Protein AF-A0A3N5WPI5-F1 (afdb_monomer_lite)

Secondary structure (DSSP, 8-state):
----------GGGGSSS-S-----------HHHHHHHHHHHHHHHHTT--HHHHHHHTTSHHHHHHS-HHHHHHHHHHHHHHHTTSS-HHHHHHHHHHHHHT--

Radius of gyration: 22.6 Å; chains: 1; bounding box: 56×59×48 Å

Foldseek 3Di:
DDDDDDDDDDPPVPPPPPPPPPPLPLPAQDLVNLLVLLVVLVVCVVVVDDLVRSLVVLVDPVNPVNHDPVSSVSSNVSNVCCSVVVDPSVNSSVVRVCVVVPPD

pLDDT: mean 75.31, std 19.9, range [35.34, 95.25]

Structure (mmCIF, N/CA/C/O backbone):
data_AF-A0A3N5WPI5-F1
#
_entry.id   AF-A0A3N5WPI5-F1
#
loop_
_atom_site.group_PDB
_atom_site.id
_atom_site.type_symbol
_atom_site.label_atom_id
_atom_site.label_alt_id
_atom_site.label_comp_id
_atom_site.label_asym_id
_atom_site.label_entity_id
_atom_site.label_seq_id
_atom_site.pdbx_PDB_ins_code
_atom_site.Cartn_x
_atom_site.Cartn_y
_atom_site.Cartn_z
_atom_site.occupancy
_atom_site.B_iso_or_equiv
_atom_site.auth_seq_id
_atom_site.auth_comp_id
_atom_site.auth_asym_id
_atom_site.auth_atom_id
_atom_site.pdbx_PDB_model_num
ATOM 1 N N . MET A 1 1 ? 45.739 -51.027 21.974 1.00 44.66 1 MET A N 1
ATOM 2 C CA . MET A 1 1 ? 44.572 -50.707 22.824 1.00 44.66 1 MET A CA 1
ATOM 3 C C . MET A 1 1 ? 44.197 -49.248 22.546 1.00 44.66 1 MET A C 1
ATOM 5 O O . MET A 1 1 ? 44.781 -48.370 23.149 1.00 44.66 1 MET A O 1
ATOM 9 N N . LEU A 1 2 ? 43.413 -48.872 21.529 1.00 39.50 2 LEU A N 1
ATOM 10 C CA . LEU A 1 2 ? 42.226 -49.528 20.961 1.00 39.50 2 LEU A CA 1
ATOM 11 C C . LEU A 1 2 ? 41.234 -49.894 22.069 1.00 39.50 2 LEU A C 1
ATOM 13 O O . LEU A 1 2 ? 41.377 -50.958 22.658 1.00 39.50 2 LEU A O 1
ATOM 17 N N . LEU A 1 3 ? 40.307 -48.983 22.379 1.00 41.44 3 LEU A N 1
ATOM 18 C CA . LEU A 1 3 ? 38.849 -49.140 22.219 1.00 41.44 3 LEU A CA 1
ATOM 19 C C . LEU A 1 3 ? 38.130 -48.023 23.010 1.00 41.44 3 LEU A C 1
ATOM 21 O O . LEU A 1 3 ? 38.246 -47.930 24.223 1.00 41.44 3 LEU A O 1
ATOM 25 N N . GLN A 1 4 ? 37.514 -47.064 22.315 1.00 48.62 4 GLN A N 1
ATOM 26 C CA . GLN A 1 4 ? 36.062 -47.046 22.057 1.00 48.62 4 GLN A CA 1
ATOM 27 C C . GLN A 1 4 ? 35.205 -46.740 23.296 1.00 48.62 4 GLN A C 1
ATOM 29 O O . GLN A 1 4 ? 34.652 -47.672 23.867 1.00 48.62 4 GLN A O 1
ATOM 34 N N . LEU A 1 5 ? 34.989 -45.461 23.655 1.00 44.22 5 LEU A N 1
ATOM 35 C CA . LEU A 1 5 ? 33.743 -45.075 24.349 1.00 44.22 5 LEU A CA 1
ATOM 36 C C . LEU A 1 5 ? 33.471 -43.559 24.421 1.00 44.22 5 LEU A C 1
ATOM 38 O O . LEU A 1 5 ? 33.571 -42.935 25.471 1.00 44.22 5 LEU A O 1
ATOM 42 N N . LYS A 1 6 ? 33.059 -42.961 23.305 1.00 42.78 6 LYS A N 1
ATOM 43 C CA . LYS A 1 6 ? 32.152 -41.792 23.283 1.00 42.78 6 LYS A CA 1
ATOM 44 C C . LYS A 1 6 ? 31.652 -41.646 21.845 1.00 42.78 6 LYS A C 1
ATOM 46 O O . LYS A 1 6 ? 32.134 -40.839 21.070 1.00 42.78 6 LYS A O 1
ATOM 51 N N . ARG A 1 7 ? 30.931 -42.653 21.342 1.00 45.94 7 ARG A N 1
ATOM 52 C CA . ARG A 1 7 ? 29.460 -42.706 21.417 1.00 45.94 7 ARG A CA 1
ATOM 53 C C . ARG A 1 7 ? 28.869 -41.343 21.050 1.00 45.94 7 ARG A C 1
ATOM 55 O O . ARG A 1 7 ? 28.839 -40.452 21.884 1.00 45.94 7 ARG A O 1
ATOM 62 N N . MET A 1 8 ? 28.417 -41.260 19.798 1.00 54.25 8 MET A N 1
ATOM 63 C CA . MET A 1 8 ? 27.366 -40.366 19.315 1.00 54.25 8 MET A CA 1
ATOM 64 C C . MET A 1 8 ? 27.407 -38.939 19.863 1.00 54.25 8 MET A C 1
ATOM 66 O O . MET A 1 8 ? 26.753 -38.650 20.855 1.00 54.25 8 MET A O 1
ATOM 70 N N . LEU A 1 9 ? 28.043 -38.019 19.143 1.00 47.34 9 LEU A N 1
ATOM 71 C CA . LEU A 1 9 ? 27.575 -36.636 19.140 1.00 47.34 9 LEU A CA 1
ATOM 72 C C . LEU A 1 9 ? 27.660 -36.085 17.711 1.00 47.34 9 LEU A C 1
ATOM 74 O O . LEU A 1 9 ? 28.691 -35.607 17.257 1.00 47.34 9 LEU A O 1
ATOM 78 N N . CYS A 1 10 ? 26.528 -36.237 17.027 1.00 42.38 10 CYS A N 1
ATOM 79 C CA . CYS A 1 10 ? 25.962 -35.329 16.037 1.00 42.38 10 CYS A CA 1
ATOM 80 C C . CYS A 1 10 ? 26.803 -34.920 14.806 1.00 42.38 10 CYS A C 1
ATOM 82 O O . CYS A 1 10 ? 27.668 -34.053 14.907 1.00 42.38 10 CYS A O 1
ATOM 84 N N . PRO A 1 11 ? 26.409 -35.351 13.588 1.00 44.28 11 PRO A N 1
ATOM 85 C CA . PRO A 1 11 ? 26.909 -34.804 12.321 1.00 44.28 11 PRO A CA 1
ATOM 86 C C . PRO A 1 11 ? 26.332 -33.398 12.018 1.00 44.28 11 PRO A C 1
ATOM 88 O O . PRO A 1 11 ? 26.183 -33.007 10.866 1.00 44.28 11 PRO A O 1
ATOM 91 N N . VAL A 1 12 ? 25.981 -32.622 13.050 1.00 51.00 12 VAL A N 1
ATOM 92 C CA . VAL A 1 12 ? 25.287 -31.322 12.939 1.00 51.00 12 VAL A CA 1
ATOM 93 C C . VAL A 1 12 ? 26.267 -30.171 12.666 1.00 51.00 12 VAL A C 1
ATOM 95 O O . VAL A 1 12 ? 25.860 -29.077 12.295 1.00 51.00 12 VAL A O 1
ATOM 98 N N . ALA A 1 13 ? 27.577 -30.415 12.756 1.00 46.97 13 ALA A N 1
ATOM 99 C CA . ALA A 1 13 ? 28.590 -29.395 12.485 1.00 46.97 13 ALA A CA 1
ATOM 100 C C . ALA A 1 13 ? 28.777 -29.074 10.986 1.00 46.97 13 ALA A C 1
ATOM 102 O O . ALA A 1 13 ? 29.456 -28.105 10.660 1.00 46.97 13 ALA A O 1
ATOM 103 N N . MET A 1 14 ? 28.174 -29.842 10.067 1.00 44.16 14 MET A N 1
ATOM 104 C CA . MET A 1 14 ? 28.376 -29.670 8.618 1.00 44.16 14 MET A CA 1
ATOM 105 C C . MET A 1 14 ? 27.198 -29.005 7.882 1.00 44.16 14 MET A C 1
ATOM 107 O O . MET A 1 14 ? 27.234 -28.894 6.661 1.00 44.16 14 MET A O 1
ATOM 111 N N . LEU A 1 15 ? 26.173 -28.523 8.601 1.00 46.25 15 LEU A N 1
ATOM 112 C CA . LEU A 1 15 ? 25.037 -27.784 8.018 1.00 46.25 15 LEU A CA 1
ATOM 113 C C . LEU A 1 15 ? 25.045 -26.275 8.329 1.00 46.25 15 LEU A C 1
ATOM 115 O O . LEU A 1 15 ? 24.060 -25.590 8.080 1.00 46.25 15 LEU A O 1
ATOM 119 N N . ALA A 1 16 ? 26.146 -25.743 8.867 1.00 47.47 16 ALA A N 1
ATOM 120 C CA . ALA A 1 16 ? 26.264 -24.328 9.238 1.00 47.47 16 ALA A CA 1
ATOM 121 C C . ALA A 1 16 ? 26.993 -23.456 8.191 1.00 47.47 16 ALA A C 1
ATOM 123 O O . ALA A 1 16 ? 27.102 -22.250 8.376 1.00 47.47 16 ALA A O 1
ATOM 124 N N . ALA A 1 17 ? 27.480 -24.036 7.087 1.00 48.50 17 ALA A N 1
ATOM 125 C CA . ALA A 1 17 ? 28.319 -23.334 6.104 1.00 48.50 17 ALA A CA 1
ATOM 126 C C . ALA A 1 17 ? 27.607 -22.966 4.782 1.00 48.50 17 ALA A C 1
ATOM 128 O O . ALA A 1 17 ? 28.254 -22.491 3.855 1.00 48.50 17 ALA A O 1
ATOM 129 N N . LEU A 1 18 ? 26.288 -23.179 4.680 1.00 47.28 18 LEU A N 1
ATOM 130 C CA . LEU A 1 18 ? 25.501 -22.940 3.455 1.00 47.28 18 LEU A CA 1
ATOM 131 C C . LEU A 1 18 ? 24.360 -21.924 3.614 1.00 47.28 18 LEU A C 1
ATOM 133 O O . LEU A 1 18 ? 23.620 -21.687 2.663 1.00 47.28 18 LEU A O 1
ATOM 137 N N . LEU A 1 19 ? 24.249 -21.255 4.765 1.00 50.69 19 LEU A N 1
ATOM 138 C CA . LEU A 1 19 ? 23.507 -19.996 4.842 1.00 50.69 19 LEU A CA 1
ATOM 139 C C . LEU A 1 19 ? 24.429 -18.892 4.338 1.00 50.69 19 LEU A C 1
ATOM 141 O O . LEU A 1 19 ? 25.068 -18.171 5.104 1.00 50.69 19 LEU A O 1
ATOM 145 N N . GLY A 1 20 ? 24.544 -18.857 3.009 1.00 46.91 20 GLY A N 1
ATOM 146 C CA . GLY A 1 20 ? 25.212 -17.805 2.271 1.00 46.91 20 GLY A CA 1
ATOM 147 C C . GLY A 1 20 ? 24.790 -16.448 2.807 1.00 46.91 20 GLY A C 1
ATOM 148 O O . GLY A 1 20 ? 23.635 -16.243 3.177 1.00 46.91 20 GLY A O 1
ATOM 149 N N . ALA A 1 21 ? 25.769 -15.554 2.866 1.00 44.34 21 ALA A N 1
ATOM 150 C CA . ALA A 1 21 ? 25.596 -14.148 3.142 1.00 44.34 21 ALA A CA 1
ATOM 151 C C . ALA A 1 21 ? 24.318 -13.628 2.468 1.00 44.34 21 ALA A C 1
ATOM 153 O O . ALA A 1 21 ? 24.306 -13.324 1.275 1.00 44.34 21 ALA A O 1
ATOM 154 N N . ALA A 1 22 ? 23.243 -13.507 3.248 1.00 45.50 22 ALA A N 1
ATOM 155 C CA . ALA A 1 22 ? 22.131 -12.638 2.928 1.00 45.50 22 ALA A CA 1
ATOM 156 C C . ALA A 1 22 ? 22.658 -11.219 3.132 1.00 45.50 22 ALA A C 1
ATOM 158 O O . ALA A 1 22 ? 22.366 -10.538 4.112 1.00 45.50 22 ALA A O 1
ATOM 159 N N . VAL A 1 23 ? 23.512 -10.793 2.200 1.00 43.38 23 VAL A N 1
ATOM 160 C CA . VAL A 1 23 ? 23.639 -9.383 1.872 1.00 43.38 23 VAL A CA 1
ATOM 161 C C . VAL A 1 23 ? 22.196 -8.905 1.736 1.00 43.38 23 VAL A C 1
ATOM 163 O O . VAL A 1 23 ? 21.432 -9.567 1.021 1.00 43.38 23 VAL A O 1
ATOM 166 N N . PRO A 1 24 ? 21.767 -7.830 2.416 1.00 42.09 24 PRO A N 1
ATOM 167 C CA . PRO A 1 24 ? 20.499 -7.223 2.087 1.00 42.09 24 PRO A CA 1
ATOM 168 C C . PRO A 1 24 ? 20.708 -6.624 0.697 1.00 42.09 24 PRO A C 1
ATOM 170 O O . PRO A 1 24 ? 21.049 -5.455 0.537 1.00 42.09 24 PRO A O 1
ATOM 173 N N . ALA A 1 25 ? 20.567 -7.451 -0.338 1.00 44.16 25 ALA A N 1
ATOM 174 C CA . ALA A 1 25 ? 20.141 -6.968 -1.623 1.00 44.16 25 ALA A CA 1
ATOM 175 C C . ALA A 1 25 ? 18.851 -6.236 -1.283 1.00 44.16 25 ALA A C 1
ATOM 177 O O . ALA A 1 25 ? 17.891 -6.866 -0.839 1.00 44.16 25 ALA A O 1
ATOM 178 N N . ARG A 1 26 ? 18.892 -4.900 -1.340 1.00 49.00 26 ARG A N 1
ATOM 179 C CA . ARG A 1 26 ? 17.697 -4.065 -1.295 1.00 49.00 26 ARG A CA 1
ATOM 180 C C . ARG A 1 26 ? 16.793 -4.633 -2.373 1.00 49.00 26 ARG A C 1
ATOM 182 O O . ARG A 1 26 ? 17.062 -4.442 -3.556 1.00 49.00 26 ARG A O 1
ATOM 189 N N . ALA A 1 27 ? 15.873 -5.491 -1.950 1.00 54.72 27 ALA A N 1
ATOM 190 C CA . ALA A 1 27 ? 15.057 -6.263 -2.852 1.00 54.72 27 ALA A CA 1
ATOM 191 C C . ALA A 1 27 ? 14.164 -5.234 -3.515 1.00 54.72 27 ALA A C 1
ATOM 193 O O . ALA A 1 27 ? 13.347 -4.613 -2.840 1.00 54.72 27 ALA A O 1
ATOM 194 N N . GLU A 1 28 ? 14.411 -5.006 -4.800 1.00 70.81 28 GLU A N 1
ATOM 195 C CA . GLU A 1 28 ? 13.603 -4.111 -5.605 1.00 70.81 28 GLU A CA 1
ATOM 196 C C . GLU A 1 28 ? 12.135 -4.491 -5.396 1.00 70.81 28 GLU A C 1
ATOM 198 O O . GLU A 1 28 ? 11.785 -5.668 -5.534 1.00 70.81 28 GLU A O 1
ATOM 203 N N . LEU A 1 29 ? 11.302 -3.519 -5.018 1.00 83.75 29 LEU A N 1
ATOM 204 C CA . LEU A 1 29 ? 9.910 -3.737 -4.638 1.00 83.75 29 LEU A CA 1
ATOM 205 C C . LEU A 1 29 ? 9.215 -4.615 -5.682 1.00 83.75 29 LEU A C 1
ATOM 207 O O . LEU A 1 29 ? 9.084 -4.233 -6.854 1.00 83.75 29 LEU A O 1
ATOM 211 N N . THR A 1 30 ? 8.799 -5.814 -5.278 1.00 88.25 30 THR A N 1
ATOM 212 C CA . THR A 1 30 ? 8.114 -6.744 -6.180 1.00 88.25 30 THR A CA 1
ATOM 213 C C . THR A 1 30 ? 6.617 -6.449 -6.222 1.00 88.25 30 THR A C 1
ATOM 215 O O . THR A 1 30 ? 6.066 -5.817 -5.316 1.00 88.25 30 THR A O 1
ATOM 218 N N . CYS A 1 31 ? 5.933 -6.900 -7.274 1.00 88.94 31 CYS A N 1
ATOM 219 C CA . CYS A 1 31 ? 4.488 -6.698 -7.375 1.00 88.94 31 CYS A CA 1
ATOM 220 C C . CYS A 1 31 ? 3.738 -7.449 -6.272 1.00 88.94 31 CYS A C 1
ATOM 222 O O . CYS A 1 31 ? 2.771 -6.929 -5.724 1.00 88.94 31 CYS A O 1
ATOM 224 N N . GLU A 1 32 ? 4.238 -8.614 -5.866 1.00 88.62 32 GLU A N 1
ATOM 225 C CA . GLU A 1 32 ? 3.715 -9.387 -4.741 1.00 88.62 32 GLU A CA 1
ATOM 226 C C . GLU A 1 32 ? 3.860 -8.612 -3.427 1.00 88.62 32 GLU A C 1
ATOM 228 O O . GLU A 1 32 ? 2.929 -8.582 -2.627 1.00 88.62 32 GLU A O 1
ATOM 233 N N . GLN A 1 33 ? 4.994 -7.936 -3.213 1.00 89.00 33 GLN A N 1
ATOM 234 C CA . GLN A 1 33 ? 5.212 -7.099 -2.029 1.00 89.00 33 GLN A CA 1
ATOM 235 C C . GLN A 1 33 ? 4.311 -5.859 -2.023 1.00 89.00 33 GLN A C 1
ATOM 237 O O . GLN A 1 33 ? 3.798 -5.478 -0.968 1.00 89.00 33 GLN A O 1
ATOM 242 N N . LEU A 1 34 ? 4.083 -5.245 -3.187 1.00 89.44 34 LEU A N 1
ATOM 243 C CA . LEU A 1 34 ? 3.170 -4.110 -3.328 1.00 89.44 34 LEU A CA 1
ATOM 244 C C . LEU A 1 34 ? 1.718 -4.529 -3.039 1.00 89.44 34 LEU A C 1
ATOM 246 O O . LEU A 1 34 ? 1.024 -3.867 -2.267 1.00 89.44 34 LEU A O 1
ATOM 250 N N . VAL A 1 35 ? 1.289 -5.665 -3.594 1.00 90.69 35 VAL A N 1
ATOM 251 C CA . VAL A 1 35 ? -0.032 -6.266 -3.357 1.00 90.69 35 VAL A CA 1
ATOM 252 C C . VAL A 1 35 ? -0.212 -6.649 -1.890 1.00 90.69 35 VAL A C 1
ATOM 254 O O . VAL A 1 35 ? -1.224 -6.291 -1.291 1.00 90.69 35 VAL A O 1
ATOM 257 N N . ALA A 1 36 ? 0.775 -7.313 -1.284 1.00 90.69 36 ALA A N 1
ATOM 258 C CA . ALA A 1 36 ? 0.738 -7.677 0.130 1.00 90.69 36 ALA A CA 1
ATOM 259 C C . ALA A 1 36 ? 0.634 -6.436 1.030 1.00 90.69 36 ALA A C 1
ATOM 261 O O . ALA A 1 36 ? -0.130 -6.428 1.995 1.00 90.69 36 ALA A O 1
ATOM 262 N N . SER A 1 37 ? 1.350 -5.362 0.683 1.00 90.06 37 SER A N 1
ATOM 263 C CA . SER A 1 37 ? 1.272 -4.089 1.409 1.00 90.06 37 SER A CA 1
ATOM 264 C C . SER A 1 37 ?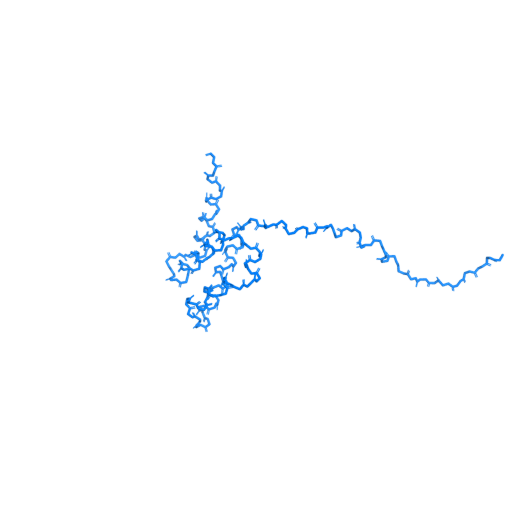 -0.124 -3.469 1.302 1.00 90.06 37 SER A C 1
ATOM 266 O O . SER A 1 37 ? -0.692 -3.063 2.314 1.00 90.06 37 SER A O 1
ATOM 268 N N . ALA A 1 38 ? -0.717 -3.457 0.104 1.00 90.69 38 ALA A N 1
ATOM 269 C CA . ALA A 1 38 ? -2.081 -2.972 -0.104 1.00 90.69 38 ALA A CA 1
ATOM 270 C C . ALA A 1 38 ? -3.124 -3.791 0.676 1.00 90.69 38 ALA A C 1
ATOM 272 O O . ALA A 1 38 ? -3.994 -3.223 1.337 1.00 90.69 38 ALA A O 1
ATOM 273 N N . GLN A 1 39 ? -3.006 -5.122 0.667 1.00 92.00 39 GLN A N 1
ATOM 274 C CA . GLN A 1 39 ? -3.874 -6.015 1.443 1.00 92.00 39 GLN A CA 1
ATOM 275 C C . GLN A 1 39 ? -3.756 -5.768 2.950 1.00 92.00 39 GLN A C 1
ATOM 277 O O . GLN A 1 39 ? -4.774 -5.724 3.640 1.00 92.00 39 GLN A O 1
ATOM 282 N N . ALA A 1 40 ? -2.541 -5.559 3.463 1.00 91.44 40 ALA A N 1
ATOM 283 C CA . ALA A 1 40 ? -2.335 -5.206 4.865 1.00 91.44 40 ALA A CA 1
ATOM 284 C C . ALA A 1 40 ? -3.018 -3.872 5.221 1.00 91.44 40 ALA A C 1
ATOM 286 O O . ALA A 1 40 ? -3.663 -3.767 6.265 1.00 91.44 40 ALA A O 1
ATOM 287 N N . GLY A 1 41 ? -2.948 -2.876 4.333 1.00 90.69 41 GLY A N 1
ATOM 288 C CA . GLY A 1 41 ? -3.650 -1.604 4.507 1.00 90.69 41 GLY A CA 1
ATOM 289 C C . GLY A 1 41 ? -5.173 -1.728 4.504 1.00 90.69 41 GLY A C 1
ATOM 290 O O . GLY A 1 41 ? -5.836 -1.121 5.344 1.00 90.69 41 GLY A O 1
ATOM 291 N N . ILE A 1 42 ? -5.729 -2.555 3.615 1.00 91.69 42 ILE A N 1
ATOM 292 C CA . ILE A 1 42 ? -7.164 -2.876 3.605 1.00 91.69 42 ILE A CA 1
ATOM 293 C C . ILE A 1 42 ? -7.563 -3.586 4.900 1.00 91.69 42 ILE A C 1
ATOM 295 O O . ILE A 1 42 ? -8.542 -3.200 5.528 1.00 91.69 42 ILE A O 1
ATOM 299 N N . ALA A 1 43 ? -6.774 -4.555 5.368 1.00 93.06 43 ALA A N 1
ATOM 300 C CA . ALA A 1 43 ? -7.058 -5.249 6.622 1.00 93.06 43 ALA A CA 1
ATOM 301 C C . ALA A 1 43 ? -7.077 -4.295 7.830 1.00 93.06 43 ALA A C 1
ATOM 303 O O . ALA A 1 43 ? -7.851 -4.497 8.765 1.00 93.06 43 ALA A O 1
ATOM 304 N N . LEU A 1 44 ? -6.244 -3.249 7.824 1.00 92.69 44 LEU A N 1
ATOM 305 C CA . LEU A 1 44 ? -6.283 -2.190 8.833 1.00 92.69 44 LEU A CA 1
ATOM 306 C C . LEU A 1 44 ? -7.531 -1.310 8.686 1.00 92.69 44 LEU A C 1
ATOM 308 O O . LEU A 1 44 ? -8.198 -1.042 9.687 1.00 92.69 44 LEU A O 1
ATOM 312 N N . ARG A 1 45 ? -7.885 -0.905 7.460 1.00 92.69 45 ARG A N 1
ATOM 313 C CA . ARG A 1 45 ? -9.125 -0.163 7.172 1.00 92.69 45 ARG A CA 1
ATOM 314 C C . ARG A 1 45 ? -10.354 -0.909 7.675 1.00 92.69 45 ARG A C 1
ATOM 316 O O . ARG A 1 45 ? -11.192 -0.324 8.351 1.00 92.69 45 ARG A O 1
ATOM 323 N N . ASP A 1 46 ? -10.437 -2.200 7.379 1.00 93.38 46 ASP A N 1
ATOM 324 C CA . ASP A 1 46 ? -11.576 -3.046 7.733 1.00 93.38 46 ASP A CA 1
ATOM 325 C C . ASP A 1 46 ? -11.689 -3.237 9.262 1.00 93.38 46 ASP A C 1
ATOM 327 O O . ASP A 1 46 ? -12.757 -3.557 9.778 1.00 93.38 46 ASP A O 1
ATOM 331 N N . ARG A 1 47 ? -10.610 -2.964 10.012 1.00 95.25 47 ARG A N 1
ATOM 332 C CA . ARG A 1 47 ? -10.593 -2.878 11.486 1.00 95.25 47 ARG A CA 1
ATOM 333 C C . ARG A 1 47 ? -10.899 -1.473 12.026 1.00 95.25 47 ARG A C 1
ATOM 335 O O . ARG A 1 47 ? -10.801 -1.254 13.230 1.00 95.25 47 ARG A O 1
ATOM 342 N N . GLY A 1 48 ? -11.243 -0.523 11.160 1.00 94.94 48 GLY A N 1
ATOM 343 C CA . GLY A 1 48 ? -11.557 0.861 11.516 1.00 94.94 48 GLY A CA 1
ATOM 344 C C . GLY A 1 48 ? -10.356 1.809 11.550 1.00 94.94 48 GLY A C 1
ATOM 345 O O . GLY A 1 48 ? -10.496 2.930 12.038 1.00 94.94 48 GLY A O 1
ATOM 346 N N . ALA A 1 49 ? -9.180 1.405 11.054 1.00 94.94 49 ALA A N 1
ATOM 347 C CA . ALA A 1 49 ? -8.041 2.315 10.968 1.00 94.94 49 ALA A CA 1
ATOM 348 C C . ALA A 1 49 ? -8.277 3.400 9.907 1.00 94.94 49 ALA A C 1
ATOM 350 O O . ALA A 1 49 ? -8.726 3.135 8.790 1.00 94.94 49 ALA A O 1
ATOM 351 N N . SER A 1 50 ? -7.912 4.634 10.243 1.00 95.12 50 SER A N 1
ATOM 352 C CA . SER A 1 50 ? -7.882 5.748 9.296 1.00 95.12 50 SER A CA 1
ATOM 353 C C . SER A 1 50 ? -6.741 5.599 8.286 1.00 95.12 50 SER A C 1
ATOM 355 O O . SER A 1 50 ? -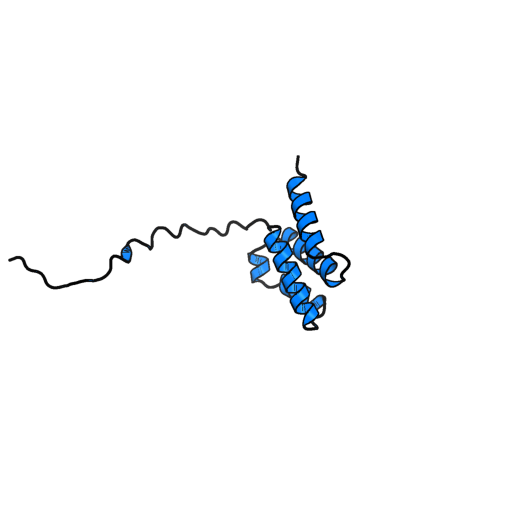5.715 4.977 8.567 1.00 95.12 50 SER A O 1
ATOM 357 N N . ILE A 1 51 ? -6.865 6.258 7.130 1.00 92.81 51 ILE A N 1
ATOM 358 C CA . ILE A 1 51 ? -5.797 6.287 6.121 1.00 92.81 51 ILE A CA 1
ATOM 359 C C . ILE A 1 51 ? -4.474 6.817 6.691 1.00 92.81 51 ILE A C 1
ATOM 361 O O . ILE A 1 51 ? -3.415 6.306 6.350 1.00 92.81 51 ILE A O 1
ATOM 365 N N . GLY A 1 52 ? -4.515 7.792 7.605 1.00 93.25 52 GLY A N 1
ATOM 366 C CA . GLY A 1 52 ? -3.312 8.312 8.260 1.00 93.25 52 GLY A CA 1
ATOM 367 C C . GLY A 1 52 ? -2.590 7.243 9.082 1.00 93.25 52 GLY A C 1
ATOM 368 O O . GLY A 1 52 ? -1.373 7.122 8.992 1.00 93.25 52 GLY A O 1
ATOM 369 N N . GLN A 1 53 ? -3.338 6.414 9.817 1.00 93.19 53 GLN A N 1
ATOM 370 C CA . GLN A 1 53 ? -2.773 5.288 10.567 1.00 93.19 53 GLN A CA 1
ATOM 371 C C . GLN A 1 53 ? -2.193 4.224 9.631 1.00 93.19 53 GLN A C 1
ATOM 373 O O . GLN A 1 53 ? -1.098 3.734 9.879 1.00 93.19 53 GLN A O 1
ATOM 378 N N . VAL A 1 54 ? -2.879 3.912 8.528 1.00 92.69 54 VAL A N 1
ATOM 379 C CA . VAL A 1 54 ? -2.380 2.965 7.518 1.00 92.69 54 VAL A CA 1
ATOM 380 C C . VAL A 1 54 ? -1.094 3.470 6.858 1.00 92.69 54 VAL A C 1
ATOM 382 O O . VAL A 1 54 ? -0.151 2.706 6.671 1.00 92.69 54 VAL A O 1
ATOM 385 N N . LEU A 1 55 ? -1.018 4.758 6.522 1.00 92.25 55 LEU A N 1
ATOM 386 C CA . LEU A 1 55 ? 0.178 5.339 5.911 1.00 92.25 55 LEU A CA 1
ATOM 387 C C . LEU A 1 55 ? 1.341 5.442 6.901 1.00 92.25 55 LEU A C 1
ATOM 389 O O . LEU A 1 55 ? 2.478 5.207 6.495 1.00 92.25 55 LEU A O 1
ATOM 393 N N . ALA A 1 56 ? 1.074 5.709 8.181 1.00 92.12 56 ALA A N 1
ATOM 394 C CA . ALA A 1 56 ? 2.099 5.726 9.225 1.00 92.12 56 ALA A CA 1
ATOM 395 C C . ALA A 1 56 ? 2.818 4.372 9.364 1.00 92.12 56 ALA A C 1
ATOM 397 O O . ALA A 1 56 ? 4.012 4.337 9.662 1.00 92.12 56 ALA A O 1
ATOM 398 N N . GLU A 1 57 ? 2.144 3.255 9.066 1.00 88.00 57 GLU A N 1
ATOM 399 C CA . GLU A 1 57 ? 2.789 1.938 9.032 1.00 88.00 57 GLU A CA 1
ATOM 400 C C . GLU A 1 57 ? 3.928 1.887 8.009 1.00 88.00 57 GLU A C 1
ATOM 402 O O . GLU A 1 57 ? 4.968 1.307 8.303 1.00 88.00 57 GLU A O 1
ATOM 407 N N . THR A 1 58 ? 3.795 2.575 6.867 1.00 85.25 58 THR A N 1
ATOM 408 C CA . THR A 1 58 ? 4.849 2.675 5.833 1.00 85.25 58 THR A CA 1
ATOM 409 C C . THR A 1 58 ? 6.044 3.534 6.244 1.00 85.25 58 THR A C 1
ATOM 411 O O . THR A 1 58 ? 7.065 3.557 5.557 1.00 85.25 58 THR A O 1
ATOM 414 N N . GLU A 1 59 ? 5.923 4.279 7.342 1.00 84.44 59 GLU A N 1
ATOM 415 C CA . GLU A 1 59 ? 6.961 5.179 7.852 1.00 84.44 59 GLU A CA 1
ATOM 416 C C . GLU A 1 59 ? 7.804 4.546 8.957 1.00 84.44 59 GLU A C 1
ATOM 418 O O . GLU A 1 59 ? 8.806 5.133 9.380 1.00 84.44 59 GLU A O 1
ATOM 423 N N . LYS A 1 60 ? 7.439 3.335 9.394 1.00 86.94 60 LYS A N 1
ATOM 424 C CA . LYS A 1 60 ? 8.196 2.573 10.385 1.00 86.94 60 LYS A CA 1
ATOM 425 C C . LYS A 1 60 ? 9.620 2.309 9.903 1.00 86.94 60 LYS A C 1
ATOM 427 O O . LYS A 1 60 ? 9.854 2.003 8.733 1.00 86.94 60 LYS A O 1
ATOM 432 N N . SER A 1 61 ? 10.570 2.395 10.835 1.00 77.44 61 SER A N 1
ATOM 433 C CA . SER A 1 61 ? 12.008 2.264 10.567 1.00 77.44 61 SER A CA 1
ATOM 434 C C . SER A 1 61 ? 12.354 0.981 9.807 1.00 77.44 61 SER A C 1
ATOM 436 O O . SER A 1 61 ? 13.131 1.033 8.863 1.00 77.44 61 SER A O 1
ATOM 438 N N . GLU A 1 62 ? 11.688 -0.132 10.123 1.00 83.88 62 GLU A N 1
ATOM 439 C CA . GLU A 1 62 ? 11.875 -1.423 9.447 1.00 83.88 62 GLU A CA 1
ATOM 440 C C . GLU A 1 62 ? 11.610 -1.350 7.931 1.00 83.88 62 GLU A C 1
ATOM 442 O O . GLU A 1 62 ? 12.399 -1.844 7.125 1.00 83.88 62 GLU A O 1
ATOM 447 N N . LEU A 1 63 ? 10.533 -0.679 7.511 1.00 82.62 63 LEU A N 1
ATOM 448 C CA . LEU A 1 63 ? 10.225 -0.514 6.089 1.00 82.62 63 LEU A CA 1
ATOM 449 C C . LEU A 1 63 ? 11.154 0.501 5.420 1.00 82.62 63 LEU A C 1
ATOM 451 O O . LEU A 1 63 ? 11.490 0.337 4.249 1.00 82.62 63 LEU A O 1
ATOM 455 N N . ARG A 1 64 ? 11.618 1.511 6.162 1.00 84.06 64 ARG A N 1
ATOM 456 C CA . ARG A 1 64 ? 12.594 2.500 5.671 1.00 84.06 64 ARG A CA 1
ATOM 457 C C . ARG A 1 64 ? 13.991 1.922 5.470 1.00 84.06 64 ARG A C 1
ATOM 459 O O . ARG A 1 64 ? 14.735 2.420 4.629 1.00 84.06 64 ARG A O 1
ATOM 466 N N . GLU A 1 65 ? 14.348 0.895 6.228 1.00 85.56 65 GLU A N 1
ATOM 467 C CA . GLU A 1 65 ? 15.592 0.146 6.043 1.00 85.56 65 GLU A CA 1
ATOM 468 C C . GLU A 1 65 ? 15.486 -0.837 4.873 1.00 85.56 65 GLU A C 1
ATOM 470 O O . GLU A 1 65 ? 16.456 -1.036 4.135 1.00 85.56 65 GLU A O 1
ATOM 475 N N . ARG A 1 66 ? 14.294 -1.416 4.677 1.00 83.06 66 ARG A N 1
ATOM 476 C CA . ARG A 1 66 ? 14.028 -2.438 3.660 1.00 83.06 66 ARG A CA 1
ATOM 477 C C . ARG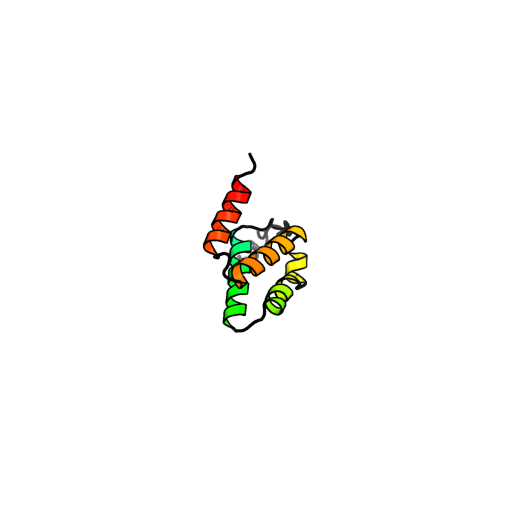 A 1 66 ? 13.806 -1.880 2.254 1.00 83.06 66 ARG A C 1
ATOM 479 O O . ARG A 1 66 ? 14.228 -2.521 1.295 1.00 83.06 66 ARG A O 1
ATOM 486 N N . PHE A 1 67 ? 13.171 -0.717 2.136 1.00 85.62 67 PHE A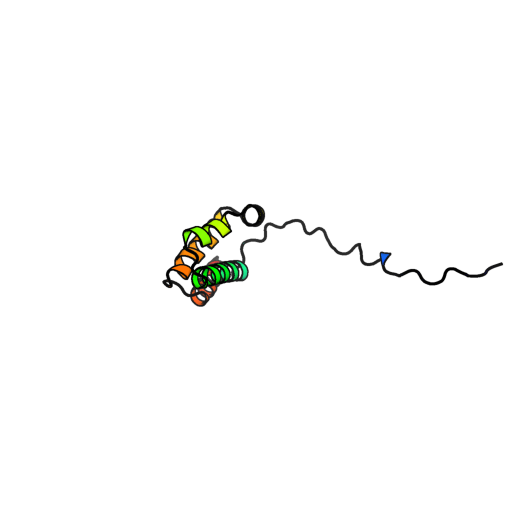 N 1
ATOM 487 C CA . PHE A 1 67 ? 12.756 -0.128 0.862 1.00 85.62 67 PHE A CA 1
ATOM 488 C C . PHE A 1 67 ? 13.385 1.240 0.620 1.00 85.62 67 PHE A C 1
ATOM 490 O O . PHE A 1 67 ? 13.661 2.016 1.539 1.00 85.62 67 PHE A O 1
ATOM 497 N N . ARG A 1 68 ? 13.581 1.566 -0.654 1.00 87.75 68 ARG A N 1
ATOM 498 C CA . ARG A 1 68 ? 14.004 2.894 -1.082 1.00 87.75 68 ARG A CA 1
ATOM 499 C C . ARG A 1 68 ? 12.865 3.914 -0.937 1.00 87.75 68 ARG A C 1
ATOM 501 O O . ARG A 1 68 ? 11.691 3.547 -0.976 1.00 87.75 68 ARG A O 1
ATOM 508 N N . PRO A 1 69 ? 13.179 5.218 -0.851 1.00 87.25 69 PRO A N 1
ATOM 509 C CA . PRO A 1 69 ? 12.158 6.263 -0.768 1.00 87.25 69 PRO A CA 1
ATOM 510 C C . PRO A 1 69 ? 11.139 6.244 -1.918 1.00 87.25 69 PRO A C 1
ATOM 512 O O . PRO A 1 69 ? 9.957 6.488 -1.689 1.00 87.25 69 PRO A O 1
ATOM 515 N N . ASP A 1 70 ? 11.576 5.932 -3.140 1.00 87.50 70 ASP A N 1
ATOM 516 C CA . ASP A 1 70 ? 10.712 5.816 -4.319 1.00 87.50 70 ASP A CA 1
ATOM 517 C C . ASP A 1 70 ? 9.774 4.601 -4.251 1.00 87.50 70 ASP A C 1
ATOM 519 O O . ASP A 1 70 ? 8.599 4.699 -4.604 1.00 87.50 70 ASP A O 1
ATOM 523 N N . GLU A 1 71 ? 10.251 3.483 -3.710 1.00 88.38 71 GLU A N 1
ATOM 524 C CA . GLU A 1 71 ? 9.448 2.278 -3.481 1.00 88.38 71 GLU A CA 1
ATOM 525 C C . GLU A 1 71 ? 8.400 2.510 -2.390 1.00 88.38 71 GLU A C 1
ATOM 527 O O . GLU A 1 71 ? 7.232 2.161 -2.559 1.00 88.38 71 GLU A O 1
ATOM 532 N N . LEU A 1 72 ? 8.782 3.186 -1.303 1.00 89.69 72 LEU A N 1
ATOM 533 C CA . LEU A 1 72 ? 7.849 3.595 -0.252 1.00 89.69 72 LEU A CA 1
ATOM 534 C C . LEU A 1 72 ? 6.781 4.554 -0.781 1.00 89.69 72 LEU A C 1
ATOM 536 O O . LEU A 1 72 ? 5.613 4.432 -0.413 1.00 89.69 72 LEU A O 1
ATOM 540 N N . ALA A 1 73 ? 7.146 5.486 -1.666 1.00 90.75 73 ALA A N 1
ATOM 541 C CA . ALA A 1 73 ? 6.174 6.353 -2.326 1.00 90.75 73 ALA A CA 1
ATOM 542 C C . ALA A 1 73 ? 5.179 5.541 -3.173 1.00 90.75 73 ALA A C 1
ATOM 544 O O . ALA A 1 73 ? 3.979 5.823 -3.149 1.00 90.75 73 ALA A O 1
ATOM 545 N N . MET A 1 74 ? 5.656 4.495 -3.854 1.00 88.88 74 MET A N 1
ATOM 546 C CA . MET A 1 74 ? 4.819 3.575 -4.628 1.00 88.88 74 MET A CA 1
ATOM 547 C C . MET A 1 74 ? 3.845 2.797 -3.730 1.00 88.88 74 MET A C 1
ATOM 549 O O . MET A 1 74 ? 2.650 2.749 -4.021 1.00 88.88 74 MET A O 1
ATOM 553 N N . ILE A 1 75 ? 4.322 2.276 -2.593 1.00 91.12 75 ILE A N 1
ATOM 554 C CA . ILE A 1 75 ? 3.484 1.601 -1.588 1.00 91.12 75 ILE A CA 1
ATOM 555 C C . ILE A 1 75 ? 2.414 2.554 -1.045 1.00 91.12 75 ILE A C 1
ATOM 557 O O . ILE A 1 75 ? 1.236 2.202 -1.014 1.00 91.12 75 ILE A O 1
ATOM 561 N N . ARG A 1 76 ? 2.785 3.781 -0.657 1.00 91.88 76 ARG A N 1
ATOM 562 C CA . ARG A 1 76 ? 1.826 4.783 -0.155 1.00 91.88 76 ARG A CA 1
ATOM 563 C C . ARG A 1 76 ? 0.763 5.123 -1.189 1.00 91.88 76 ARG A C 1
ATOM 565 O O . ARG A 1 76 ? -0.410 5.227 -0.841 1.00 91.88 76 ARG A O 1
ATOM 572 N N . ARG A 1 77 ? 1.159 5.271 -2.454 1.00 90.50 77 ARG A N 1
ATOM 573 C CA . ARG A 1 77 ? 0.225 5.537 -3.551 1.00 90.50 77 ARG A CA 1
ATOM 574 C C . ARG A 1 77 ? -0.754 4.379 -3.737 1.00 90.50 77 ARG A C 1
ATOM 576 O O . ARG A 1 77 ? -1.954 4.617 -3.824 1.00 90.50 77 ARG A O 1
ATOM 583 N N . ALA A 1 78 ? -0.256 3.144 -3.745 1.00 90.25 78 ALA A N 1
ATOM 584 C CA . ALA A 1 78 ? -1.091 1.950 -3.836 1.00 90.25 78 ALA A CA 1
ATOM 585 C C . ALA A 1 78 ? -2.071 1.842 -2.660 1.00 90.25 78 ALA A C 1
ATOM 587 O O . ALA A 1 78 ? -3.250 1.560 -2.863 1.00 90.25 78 ALA A O 1
ATOM 588 N N . LEU A 1 79 ? -1.612 2.131 -1.440 1.00 92.00 79 LEU A N 1
ATOM 589 C CA . LEU A 1 79 ? -2.459 2.165 -0.250 1.00 92.00 79 LEU A CA 1
ATOM 590 C C . LEU A 1 79 ? -3.564 3.212 -0.363 1.00 92.00 79 LEU A C 1
ATOM 592 O O . LEU A 1 79 ? -4.707 2.898 -0.075 1.00 92.00 79 LEU A O 1
ATOM 596 N N . GLN A 1 80 ? -3.261 4.427 -0.819 1.00 92.50 80 GLN A N 1
ATOM 597 C CA . GLN A 1 80 ? -4.278 5.470 -0.996 1.00 92.50 80 GLN A CA 1
ATOM 598 C C . GLN A 1 80 ? -5.375 5.046 -1.979 1.00 92.50 80 GLN A C 1
ATOM 600 O O . GLN A 1 80 ? -6.554 5.166 -1.657 1.00 92.50 80 GLN A O 1
ATOM 605 N N . LEU A 1 81 ? -4.978 4.517 -3.140 1.00 90.44 81 LEU A N 1
ATOM 606 C CA . LEU A 1 81 ? -5.892 4.095 -4.207 1.00 90.44 81 LEU A CA 1
ATOM 607 C C . LEU A 1 81 ? -6.760 2.894 -3.801 1.00 90.44 81 LEU A C 1
ATOM 609 O O . LEU A 1 81 ? -7.949 2.837 -4.106 1.00 90.44 81 LEU A O 1
ATOM 613 N N . THR A 1 82 ? -6.171 1.933 -3.090 1.00 90.62 82 THR A N 1
ATOM 614 C CA . THR A 1 82 ? -6.889 0.733 -2.637 1.00 90.62 82 THR A CA 1
ATOM 615 C C . THR A 1 82 ? -7.747 0.986 -1.403 1.00 90.62 82 THR A C 1
ATOM 617 O O . THR A 1 82 ? -8.825 0.407 -1.260 1.00 90.62 82 THR A O 1
ATOM 620 N N . PHE A 1 83 ? -7.325 1.899 -0.527 1.00 89.00 83 PHE A N 1
ATOM 621 C CA . PHE A 1 83 ? -8.087 2.287 0.655 1.00 89.00 83 PHE A CA 1
ATOM 622 C C . PHE A 1 83 ? -9.386 3.006 0.283 1.00 89.00 83 PHE A C 1
ATOM 624 O O . PHE A 1 83 ? -10.426 2.687 0.866 1.00 89.00 83 PHE A O 1
ATOM 631 N N . SER A 1 84 ? -9.343 3.925 -0.692 1.00 87.81 84 SER A N 1
ATOM 632 C CA . SER A 1 84 ? -10.528 4.641 -1.194 1.00 87.81 84 SER A CA 1
ATOM 633 C C . SER A 1 84 ? -11.483 3.751 -1.995 1.00 87.81 84 SER A C 1
ATOM 635 O O . SER A 1 84 ? -12.628 4.134 -2.212 1.00 87.81 84 SER A O 1
ATOM 637 N N . GLY A 1 85 ? -11.036 2.561 -2.410 1.00 84.25 85 GLY A N 1
ATOM 638 C CA . GLY A 1 85 ? -11.804 1.663 -3.272 1.00 84.25 85 GLY A CA 1
ATOM 639 C C . GLY A 1 85 ? -11.835 2.096 -4.739 1.00 84.25 85 GLY A C 1
ATOM 640 O O . GLY A 1 85 ? -12.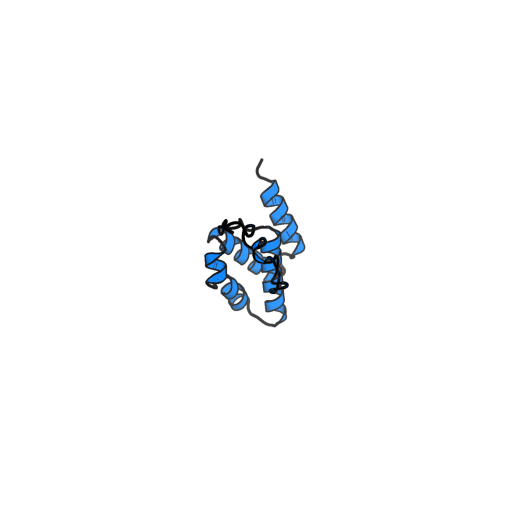534 1.470 -5.528 1.00 84.25 85 GLY A O 1
ATOM 641 N N . GLU A 1 86 ? -11.074 3.129 -5.115 1.00 82.75 86 GLU A N 1
ATOM 642 C CA . GLU A 1 86 ? -10.906 3.558 -6.512 1.00 82.75 86 GLU A CA 1
ATOM 643 C C . GLU A 1 86 ? -10.133 2.531 -7.345 1.00 82.75 86 GLU A C 1
ATOM 645 O O . GLU A 1 86 ? -10.249 2.512 -8.567 1.00 82.75 86 GLU A O 1
ATOM 650 N N . PHE A 1 87 ? -9.333 1.694 -6.682 1.00 83.88 87 PHE A N 1
ATOM 651 C CA . PHE A 1 87 ? -8.527 0.661 -7.312 1.00 83.88 87 PHE A CA 1
ATOM 652 C C . PHE A 1 87 ? -8.601 -0.624 -6.499 1.00 83.88 87 PHE A C 1
ATOM 654 O O . PHE A 1 87 ? -8.340 -0.635 -5.294 1.00 83.88 87 PHE A O 1
ATOM 661 N N . SER A 1 88 ? -8.940 -1.732 -7.140 1.00 87.88 88 SER A N 1
ATOM 662 C CA . SER A 1 88 ? -8.899 -3.036 -6.490 1.00 87.88 88 SER A CA 1
ATOM 663 C C . SER A 1 88 ? -7.460 -3.544 -6.355 1.00 87.88 88 SER A C 1
ATOM 665 O O . SER A 1 88 ? -6.544 -3.159 -7.083 1.00 87.88 88 SER A O 1
ATOM 667 N N . VAL A 1 89 ? -7.251 -4.477 -5.426 1.00 86.69 89 VAL A N 1
ATOM 668 C CA . VAL A 1 89 ? -5.963 -5.175 -5.278 1.00 86.69 89 VAL A CA 1
ATOM 669 C C . VAL A 1 89 ? -5.599 -5.957 -6.547 1.00 86.69 89 VAL A C 1
ATOM 671 O O . VAL A 1 89 ? -4.422 -6.087 -6.873 1.00 86.69 89 VAL A O 1
ATOM 674 N N . TYR A 1 90 ? -6.601 -6.462 -7.273 1.00 85.31 90 TYR A N 1
ATOM 675 C CA . TYR A 1 90 ? -6.393 -7.164 -8.536 1.00 85.31 90 TYR A CA 1
ATOM 676 C C . TYR A 1 90 ? -5.881 -6.211 -9.624 1.00 85.31 90 TYR A C 1
ATOM 678 O O . TYR A 1 90 ? -4.851 -6.477 -10.239 1.00 85.31 90 TYR A O 1
ATOM 686 N N . GLU A 1 91 ? -6.520 -5.050 -9.787 1.00 86.12 91 GLU A N 1
ATOM 687 C CA . GLU A 1 91 ? -6.062 -4.017 -10.728 1.00 86.12 91 GLU A CA 1
ATOM 688 C C . GLU A 1 91 ? -4.660 -3.507 -10.374 1.00 86.12 91 GLU A C 1
ATOM 690 O O . GLU A 1 91 ? -3.856 -3.225 -11.268 1.00 86.12 91 GLU A O 1
ATOM 695 N N . LEU A 1 92 ? -4.328 -3.435 -9.079 1.00 86.94 92 LEU A N 1
ATOM 696 C CA . LEU A 1 92 ? -2.984 -3.095 -8.607 1.00 86.94 92 LEU A CA 1
ATOM 697 C C . LEU A 1 92 ? -1.934 -4.109 -9.075 1.00 86.94 92 LEU A C 1
ATOM 699 O O . LEU A 1 92 ? -0.858 -3.705 -9.524 1.00 86.94 92 LEU A O 1
ATOM 703 N N . ALA A 1 93 ? -2.244 -5.404 -8.995 1.00 86.56 93 ALA A N 1
ATOM 704 C CA . ALA A 1 93 ? -1.354 -6.468 -9.450 1.00 86.56 93 ALA A CA 1
ATOM 705 C C . ALA A 1 93 ? -1.120 -6.393 -10.967 1.00 86.56 93 ALA A C 1
ATOM 707 O O . ALA A 1 93 ? 0.032 -6.368 -11.409 1.00 86.56 93 ALA A O 1
ATOM 708 N N . GLU A 1 94 ? -2.199 -6.273 -11.745 1.00 85.75 94 GLU A N 1
ATOM 709 C CA . GLU A 1 94 ? -2.155 -6.146 -13.209 1.00 85.75 94 GLU A CA 1
ATOM 710 C C . GLU A 1 94 ? -1.348 -4.912 -13.641 1.00 85.75 94 GLU A C 1
ATOM 712 O O . GLU A 1 94 ? -0.448 -5.002 -14.477 1.00 85.75 94 GLU A O 1
ATOM 717 N N . THR A 1 95 ? -1.593 -3.761 -13.008 1.00 85.81 95 THR A N 1
ATOM 718 C CA . THR A 1 95 ? -0.900 -2.502 -13.328 1.00 85.81 95 THR A CA 1
ATOM 719 C C . THR A 1 95 ? 0.585 -2.563 -12.979 1.00 85.81 95 THR A C 1
ATOM 721 O O . THR A 1 95 ? 1.422 -2.077 -13.742 1.00 85.81 95 THR A O 1
ATOM 724 N N . CYS A 1 96 ? 0.940 -3.185 -11.852 1.00 85.62 96 CYS A N 1
ATOM 725 C CA . CYS A 1 96 ? 2.338 -3.376 -11.478 1.00 85.62 96 CYS A CA 1
ATOM 726 C C . CYS A 1 96 ? 3.068 -4.288 -12.474 1.00 85.62 96 CYS A C 1
ATOM 728 O O . CYS A 1 96 ? 4.167 -3.955 -12.932 1.00 85.62 96 CYS A O 1
ATOM 730 N N . ALA A 1 97 ? 2.446 -5.409 -12.849 1.00 82.06 97 ALA A N 1
ATOM 731 C CA . ALA A 1 97 ? 3.010 -6.350 -13.810 1.00 82.06 97 ALA A CA 1
ATOM 732 C C . ALA A 1 97 ? 3.176 -5.708 -15.197 1.00 82.06 97 ALA A C 1
ATOM 734 O O . ALA A 1 97 ? 4.249 -5.806 -15.799 1.00 82.06 97 ALA A O 1
ATOM 735 N N . ALA A 1 98 ? 2.164 -4.971 -15.665 1.00 79.44 98 ALA A N 1
ATOM 736 C CA . ALA A 1 98 ? 2.213 -4.232 -16.924 1.00 79.44 98 ALA A CA 1
ATOM 737 C C . ALA A 1 98 ? 3.309 -3.151 -16.919 1.00 79.44 98 ALA A C 1
ATOM 739 O O . ALA A 1 98 ? 4.071 -3.030 -17.880 1.00 79.44 98 ALA A O 1
ATOM 740 N N . GLY A 1 99 ? 3.453 -2.410 -15.815 1.00 69.44 99 GLY A N 1
ATOM 741 C CA . GLY A 1 99 ? 4.485 -1.382 -15.654 1.00 69.44 99 GLY A CA 1
ATOM 742 C C . GLY A 1 99 ? 5.915 -1.934 -15.624 1.00 69.44 99 GLY A C 1
ATOM 743 O O . GLY A 1 99 ? 6.833 -1.279 -16.124 1.00 69.44 99 GLY A O 1
ATOM 744 N N . LYS A 1 100 ? 6.126 -3.149 -15.092 1.00 64.81 100 LYS A N 1
ATOM 745 C CA . LYS A 1 100 ? 7.436 -3.827 -15.143 1.00 64.81 100 LYS A CA 1
ATOM 746 C C . LYS A 1 100 ? 7.714 -4.498 -16.493 1.00 64.81 100 LYS A C 1
ATOM 748 O O . LYS A 1 100 ? 8.863 -4.502 -16.928 1.00 64.81 100 LYS A O 1
ATOM 753 N N . GLY A 1 101 ? 6.689 -5.010 -17.176 1.00 54.19 101 GLY A N 1
ATOM 754 C CA . GLY A 1 101 ? 6.803 -5.622 -18.507 1.00 54.19 101 GLY A CA 1
ATOM 755 C C . GLY A 1 101 ? 6.930 -4.626 -19.671 1.00 54.19 101 GLY A C 1
ATOM 756 O O 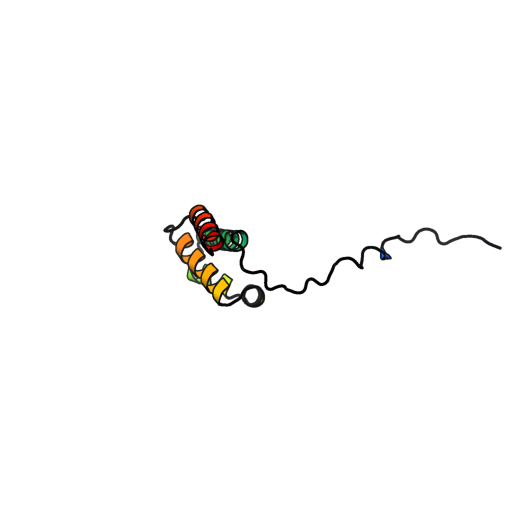. GLY A 1 101 ? 7.288 -5.028 -20.777 1.00 54.19 101 GLY A O 1
ATOM 757 N N . GLY A 1 102 ? 6.658 -3.339 -19.430 1.00 41.28 102 GLY A N 1
ATOM 758 C CA . GLY A 1 102 ? 6.619 -2.279 -20.446 1.00 41.28 102 GLY A CA 1
ATOM 759 C C . GLY A 1 102 ? 7.942 -1.566 -20.752 1.00 41.28 102 GLY A C 1
ATOM 760 O O . GLY A 1 102 ? 7.951 -0.676 -21.597 1.00 41.28 102 GLY A O 1
ATOM 761 N N . ARG A 1 103 ? 9.065 -1.925 -20.111 1.00 41.97 103 ARG A N 1
ATOM 762 C CA . ARG A 1 103 ? 10.397 -1.451 -20.540 1.00 41.97 103 ARG A CA 1
ATOM 763 C C . ARG A 1 103 ? 10.908 -2.325 -21.692 1.00 41.97 103 ARG A C 1
ATOM 765 O O . ARG A 1 103 ? 11.652 -3.276 -21.463 1.00 41.97 103 ARG A O 1
ATOM 772 N N . ARG A 1 104 ? 10.495 -2.007 -22.919 1.00 35.34 104 ARG A N 1
ATOM 773 C CA . ARG A 1 104 ? 11.234 -2.350 -24.143 1.00 35.34 104 ARG A CA 1
ATOM 774 C C . ARG A 1 104 ? 11.722 -1.075 -24.803 1.00 35.34 104 ARG A C 1
ATOM 776 O O . ARG A 1 104 ? 10.922 -0.117 -24.847 1.00 35.34 104 ARG A O 1
#

Sequence (104 aa):
MLLQLKRMLCPVAMLAALLGAAVPARAELTCEQLVASAQAGIALRDRGASIGQVLAETEKSELRERFRPDELAMIRRALQLTFSGEFSVYELAETCAAGKGGRR